Protein AF-A0ABD6DZQ6-F1 (afdb_monomer_lite)

Sequence (81 aa):
MEKILENVTIYFKNGERECYCAISFRKKGICTGFITNDTDNNLKFIEQGYIPLDQIDKITYSTEDDELKIFNLLENNREEK

Radius of gyration: 13.24 Å; chains: 1; bounding box: 30×32×36 Å

pLDDT: mean 82.31, std 13.9, range [39.22, 94.75]

Foldseek 3Di:
DWDKAAFKWFQWPVRDIDTAGMWTDDPFWIFGFHWDQDPVRDTDTDGDDTDGPVGTDWMWHADPVRDIDTDDPPVVVPPPD

Secondary structure (DSSP, 8-state):
---EEEEEEEEETTS-EEEEEEEEEETTEEEEEEEEE-TTS-EEEEEEEEEEGGGEEEEEEE-TT--EEEE-TTTGGGS--

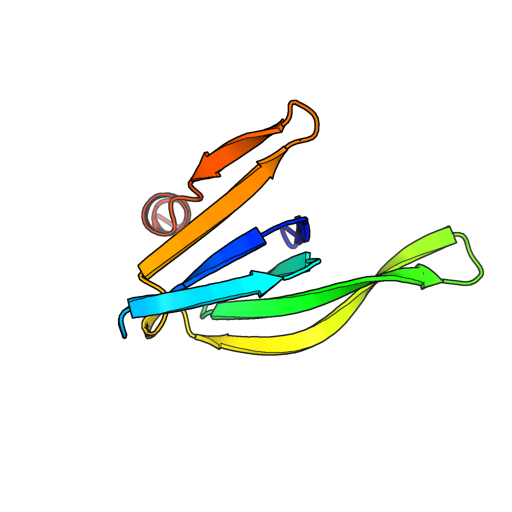Structure (mmCIF, N/CA/C/O backbone):
data_AF-A0ABD6DZQ6-F1
#
_entry.id   AF-A0ABD6DZQ6-F1
#
loop_
_atom_site.group_PDB
_atom_site.id
_atom_site.type_symbol
_atom_site.label_atom_id
_atom_site.label_alt_id
_atom_site.label_comp_id
_atom_site.label_asym_id
_atom_site.label_entity_id
_atom_site.label_seq_id
_atom_site.pdbx_PDB_ins_code
_atom_site.Cartn_x
_atom_site.Cartn_y
_atom_site.Cartn_z
_atom_site.occupancy
_atom_site.B_iso_or_equiv
_atom_site.auth_seq_id
_atom_site.auth_comp_id
_atom_site.auth_asym_id
_atom_site.auth_atom_id
_atom_site.pdbx_PDB_model_num
ATOM 1 N N . MET A 1 1 ? 4.024 13.836 -6.329 1.00 45.50 1 MET A N 1
ATOM 2 C CA . MET A 1 1 ? 4.428 12.542 -6.917 1.00 45.50 1 MET A CA 1
ATOM 3 C C . MET A 1 1 ? 3.551 11.472 -6.309 1.00 45.50 1 MET A C 1
ATOM 5 O O . MET A 1 1 ? 3.444 11.430 -5.090 1.00 45.50 1 MET A O 1
ATOM 9 N N . GLU A 1 2 ? 2.867 10.687 -7.136 1.00 62.28 2 GLU A N 1
ATOM 10 C CA . GLU A 1 2 ? 2.107 9.532 -6.654 1.00 62.28 2 GLU A CA 1
ATOM 11 C C . GLU A 1 2 ? 3.096 8.486 -6.132 1.00 62.28 2 GLU A C 1
ATOM 13 O O . GLU A 1 2 ? 4.036 8.126 -6.837 1.00 62.28 2 GLU A O 1
ATOM 18 N N . LYS A 1 3 ? 2.936 8.054 -4.878 1.00 77.38 3 LYS A N 1
ATOM 19 C CA . LYS A 1 3 ? 3.730 6.948 -4.337 1.00 77.38 3 LYS A CA 1
ATOM 20 C C . LYS A 1 3 ? 3.154 5.654 -4.902 1.00 77.38 3 LYS A C 1
ATOM 22 O O . LYS A 1 3 ? 2.004 5.326 -4.609 1.00 77.38 3 LYS A O 1
ATOM 27 N N . ILE A 1 4 ? 3.954 4.954 -5.699 1.00 85.62 4 ILE A N 1
ATOM 28 C CA . ILE A 1 4 ? 3.662 3.601 -6.168 1.00 85.62 4 ILE A CA 1
ATOM 29 C C . ILE A 1 4 ? 4.477 2.637 -5.304 1.00 85.62 4 ILE A C 1
ATOM 31 O O . ILE A 1 4 ? 5.648 2.899 -5.033 1.00 85.62 4 ILE A O 1
ATOM 35 N N . LEU A 1 5 ? 3.848 1.561 -4.836 1.00 87.75 5 LEU A N 1
ATOM 36 C CA . LEU A 1 5 ? 4.513 0.455 -4.149 1.00 87.75 5 LEU A CA 1
ATOM 37 C C . LEU A 1 5 ? 4.330 -0.824 -4.954 1.0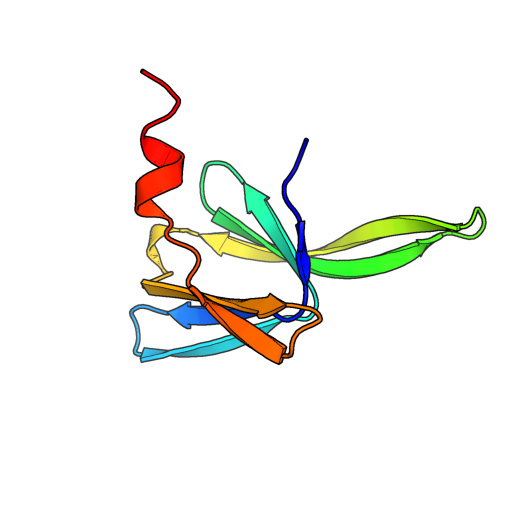0 87.75 5 LEU A C 1
ATOM 39 O O . LEU A 1 5 ? 3.250 -1.062 -5.489 1.00 87.75 5 LEU A O 1
ATOM 43 N N . GLU A 1 6 ? 5.364 -1.652 -4.982 1.00 89.38 6 GLU A N 1
ATOM 44 C CA . GLU A 1 6 ? 5.365 -2.961 -5.630 1.00 89.38 6 GLU A CA 1
ATOM 45 C C . GLU A 1 6 ? 5.338 -4.084 -4.588 1.00 89.38 6 GLU A C 1
ATOM 47 O O . GLU A 1 6 ? 5.667 -3.863 -3.421 1.00 89.38 6 GLU A O 1
ATOM 52 N N . ASN A 1 7 ? 4.937 -5.288 -5.006 1.00 89.50 7 ASN A N 1
ATOM 53 C CA . ASN A 1 7 ? 4.897 -6.495 -4.172 1.00 89.50 7 ASN A CA 1
ATOM 54 C C . ASN A 1 7 ? 4.146 -6.273 -2.852 1.00 89.50 7 ASN A C 1
ATOM 56 O O . ASN A 1 7 ? 4.667 -6.489 -1.753 1.00 89.50 7 ASN A O 1
ATOM 60 N N . VAL A 1 8 ? 2.906 -5.801 -2.967 1.00 91.31 8 VAL A N 1
ATOM 61 C CA . VAL A 1 8 ? 2.106 -5.364 -1.825 1.00 91.31 8 VAL A CA 1
ATOM 62 C C . VAL A 1 8 ? 1.073 -6.415 -1.458 1.00 91.31 8 VAL A C 1
ATOM 64 O O . VAL A 1 8 ? 0.323 -6.888 -2.299 1.00 91.31 8 VAL A O 1
ATOM 67 N N . THR A 1 9 ? 0.987 -6.744 -0.177 1.00 92.38 9 THR A N 1
ATOM 68 C CA . THR A 1 9 ? -0.115 -7.511 0.404 1.00 92.38 9 THR A CA 1
ATOM 69 C C . THR A 1 9 ? -1.040 -6.572 1.166 1.00 92.38 9 THR A C 1
ATOM 71 O O . THR A 1 9 ? -0.605 -5.815 2.038 1.00 92.38 9 THR A O 1
ATOM 74 N N . ILE A 1 10 ? -2.326 -6.627 0.849 1.00 92.81 10 ILE A N 1
ATOM 75 C CA . ILE A 1 10 ? -3.375 -5.865 1.519 1.00 92.81 10 ILE A CA 1
ATOM 76 C C . ILE A 1 10 ? -4.176 -6.825 2.381 1.00 92.81 10 ILE A C 1
ATOM 78 O O . ILE A 1 10 ? -4.616 -7.874 1.919 1.00 92.81 10 ILE A O 1
ATOM 82 N N . TYR A 1 11 ? -4.362 -6.443 3.636 1.00 93.25 11 TYR A N 1
ATOM 83 C CA . TYR A 1 11 ? -5.235 -7.105 4.588 1.00 93.25 11 TYR A CA 1
ATOM 84 C C . TYR A 1 11 ? -6.503 -6.273 4.705 1.00 93.25 11 TYR A C 1
ATOM 86 O O . TYR A 1 11 ? -6.454 -5.080 5.025 1.00 93.25 11 TYR A O 1
ATOM 94 N N . PHE A 1 12 ? -7.634 -6.902 4.434 1.00 93.38 12 PHE A N 1
ATOM 95 C CA . PHE A 1 12 ? -8.944 -6.282 4.492 1.00 93.38 12 PHE A CA 1
ATOM 96 C C . PHE A 1 12 ? -9.568 -6.484 5.870 1.00 93.38 12 PHE A C 1
ATOM 98 O O . PHE A 1 12 ? -9.313 -7.470 6.563 1.00 93.38 12 PHE A O 1
ATOM 105 N N . LYS A 1 13 ? -10.449 -5.564 6.266 1.00 92.38 13 LYS A N 1
ATOM 106 C CA . LYS A 1 13 ? -11.142 -5.629 7.565 1.00 92.38 13 LYS A CA 1
ATOM 107 C C . LYS A 1 13 ? -12.082 -6.823 7.704 1.00 92.38 13 LYS A C 1
ATOM 109 O O . LYS A 1 13 ? -12.441 -7.191 8.817 1.00 92.38 13 LYS A O 1
ATOM 114 N N . ASN A 1 14 ? -12.493 -7.420 6.589 1.00 92.81 14 ASN A N 1
ATOM 115 C CA . ASN A 1 14 ? -13.290 -8.644 6.578 1.00 92.81 14 ASN A CA 1
ATOM 116 C C . ASN A 1 14 ?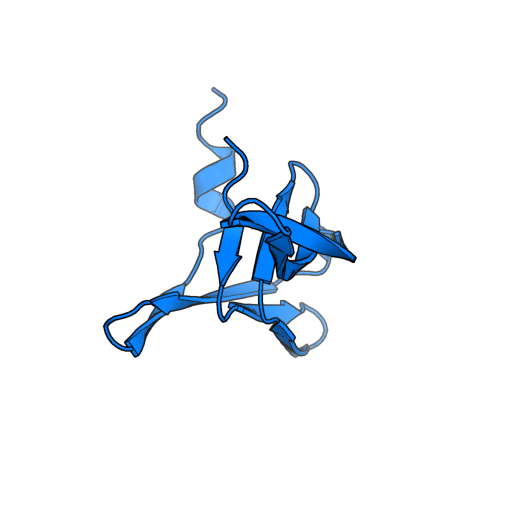 -12.450 -9.912 6.857 1.00 92.81 14 ASN A C 1
ATOM 118 O O . ASN A 1 14 ? -13.013 -11.001 6.926 1.00 92.81 14 ASN A O 1
ATOM 122 N N . GLY A 1 15 ? -11.131 -9.777 7.041 1.00 91.38 15 GLY A N 1
ATOM 123 C CA . GLY A 1 15 ? -10.204 -10.878 7.300 1.00 91.38 15 GLY A CA 1
ATOM 124 C C . GLY A 1 15 ? -9.586 -11.490 6.041 1.00 91.38 15 GLY A C 1
ATOM 125 O O . GLY A 1 15 ? -8.716 -12.353 6.159 1.00 91.38 15 GLY A O 1
ATOM 126 N N . GLU A 1 16 ? -9.993 -11.051 4.848 1.00 94.75 16 GLU A N 1
ATOM 127 C CA . GLU A 1 16 ? -9.361 -11.458 3.597 1.00 94.75 16 GLU A CA 1
ATOM 128 C C . GLU A 1 16 ? -7.995 -10.786 3.432 1.00 94.75 16 GLU A C 1
ATOM 130 O O . GLU A 1 16 ? -7.711 -9.720 3.989 1.00 94.75 16 GLU A O 1
ATOM 135 N N . ARG A 1 17 ? -7.123 -11.418 2.648 1.00 93.81 17 ARG A N 1
ATOM 136 C CA . ARG A 1 17 ? -5.851 -10.826 2.241 1.00 93.81 17 ARG A CA 1
ATOM 137 C C . ARG A 1 17 ? -5.589 -11.125 0.780 1.00 93.81 17 ARG A C 1
ATOM 139 O O . ARG A 1 17 ? -5.804 -12.252 0.337 1.00 93.81 17 ARG A O 1
ATOM 146 N N . GLU A 1 18 ? -5.058 -10.145 0.071 1.00 93.31 18 GLU A N 1
ATOM 147 C CA . GLU A 1 18 ? -4.714 -10.283 -1.339 1.00 93.31 18 GLU A CA 1
ATOM 148 C C . GLU A 1 18 ? -3.365 -9.641 -1.639 1.00 93.31 18 GLU A C 1
ATOM 150 O O . GLU A 1 18 ? -2.977 -8.641 -1.030 1.00 93.31 18 GLU A O 1
ATOM 155 N N . CYS A 1 19 ? -2.652 -10.235 -2.592 1.00 91.00 19 CYS A N 1
ATOM 156 C CA . CYS A 1 19 ? -1.355 -9.765 -3.049 1.00 91.00 19 CYS A CA 1
ATOM 157 C C . CYS A 1 19 ? -1.499 -9.084 -4.409 1.00 91.00 19 CYS A C 1
ATOM 159 O O . CYS A 1 19 ? -2.150 -9.608 -5.311 1.00 91.00 19 CYS A O 1
ATOM 161 N N . TYR A 1 20 ? -0.836 -7.947 -4.564 1.00 91.38 20 TYR A N 1
ATOM 162 C CA . TYR A 1 20 ? -0.876 -7.103 -5.745 1.00 91.38 20 TYR A CA 1
ATOM 163 C C . TYR A 1 20 ? 0.542 -6.804 -6.221 1.00 91.38 20 TYR A C 1
ATOM 165 O O . TYR A 1 20 ? 1.431 -6.505 -5.421 1.00 91.38 20 TYR A O 1
ATOM 173 N N . CYS A 1 21 ? 0.743 -6.858 -7.539 1.00 89.44 21 CYS A N 1
ATOM 174 C CA . CYS A 1 21 ? 2.031 -6.541 -8.151 1.00 89.44 21 CYS A CA 1
ATOM 175 C C . CYS A 1 21 ? 2.427 -5.094 -7.880 1.00 89.44 21 CYS A C 1
ATOM 177 O O . CYS A 1 21 ? 3.559 -4.847 -7.483 1.00 89.44 21 CYS A O 1
ATOM 179 N N . ALA A 1 22 ? 1.495 -4.156 -8.055 1.00 91.19 22 ALA A N 1
ATOM 180 C CA . ALA A 1 22 ? 1.706 -2.763 -7.714 1.00 91.19 22 ALA A CA 1
ATOM 181 C C . ALA A 1 22 ? 0.419 -2.085 -7.238 1.00 91.19 22 ALA A C 1
ATOM 183 O O . ALA A 1 22 ? -0.688 -2.422 -7.671 1.00 91.19 22 ALA A O 1
ATOM 184 N N . ILE A 1 23 ? 0.574 -1.081 -6.381 1.00 92.12 23 ILE A N 1
ATOM 185 C CA . ILE A 1 23 ? -0.505 -0.184 -5.971 1.00 92.12 23 ILE A CA 1
ATOM 186 C C . ILE A 1 23 ? -0.060 1.276 -6.036 1.00 92.12 23 ILE A C 1
ATOM 188 O O . ILE A 1 23 ? 1.101 1.587 -5.779 1.00 92.12 23 ILE A O 1
ATOM 192 N N . SER A 1 24 ? -0.995 2.180 -6.321 1.00 90.31 24 SER A N 1
ATOM 193 C CA . SER A 1 24 ? -0.801 3.630 -6.206 1.00 90.31 24 SER A CA 1
ATOM 194 C C . SER A 1 24 ? -1.702 4.200 -5.116 1.00 90.31 24 SER A C 1
ATOM 196 O O . SER A 1 24 ? -2.902 3.911 -5.072 1.00 90.31 24 SER A O 1
ATOM 198 N N . PHE A 1 25 ? -1.142 5.033 -4.240 1.00 86.75 25 PHE A N 1
ATOM 199 C CA . PHE A 1 25 ? -1.911 5.680 -3.179 1.00 86.75 25 PHE A CA 1
ATOM 200 C C . PHE A 1 25 ? -2.672 6.899 -3.691 1.00 86.75 25 PHE A C 1
ATOM 202 O O . PHE A 1 25 ? -2.102 7.843 -4.242 1.00 86.75 25 PHE A O 1
ATOM 209 N N . ARG A 1 26 ? -3.977 6.918 -3.422 1.00 86.00 26 ARG A N 1
ATOM 210 C CA . ARG A 1 26 ? -4.869 8.057 -3.645 1.00 86.00 26 ARG A CA 1
ATOM 211 C C . ARG A 1 26 ? -5.389 8.573 -2.306 1.00 86.00 26 ARG A C 1
ATOM 213 O O . ARG A 1 26 ? -5.397 7.876 -1.298 1.00 86.00 26 ARG A O 1
ATOM 220 N N . LYS A 1 27 ? -5.920 9.798 -2.298 1.00 81.25 27 LYS A N 1
ATOM 221 C CA . LYS A 1 27 ? -6.424 10.447 -1.071 1.00 81.25 27 LYS A CA 1
ATOM 222 C C . LYS A 1 27 ? -7.532 9.658 -0.350 1.00 81.25 27 LYS A C 1
ATOM 224 O O . LYS A 1 27 ? -7.701 9.810 0.851 1.00 81.25 27 LYS A O 1
ATOM 229 N N . LYS A 1 28 ? -8.305 8.841 -1.076 1.00 85.69 28 LYS A N 1
ATOM 230 C CA . LYS A 1 28 ? -9.464 8.098 -0.540 1.00 85.69 28 LYS A CA 1
ATOM 231 C C . LYS A 1 28 ? -9.323 6.572 -0.594 1.00 85.69 28 LYS A C 1
ATOM 233 O O . LYS A 1 28 ? -10.213 5.863 -0.138 1.00 85.69 28 LYS A O 1
ATOM 238 N N . GLY A 1 29 ? -8.244 6.063 -1.179 1.00 89.69 29 GLY A N 1
ATOM 239 C CA . GLY A 1 29 ? -8.102 4.641 -1.483 1.00 89.69 29 GLY A CA 1
ATOM 240 C C . GLY A 1 29 ? -6.770 4.338 -2.133 1.00 89.69 29 GLY A C 1
ATOM 241 O O . GLY A 1 29 ? -5.888 5.191 -2.211 1.00 89.69 29 GLY A O 1
ATOM 242 N N . ILE A 1 30 ? -6.657 3.132 -2.645 1.00 91.31 30 ILE A N 1
ATOM 243 C CA . ILE A 1 30 ? -5.503 2.670 -3.400 1.00 91.31 30 ILE A CA 1
ATOM 244 C C . ILE A 1 30 ? -5.986 2.101 -4.724 1.00 91.31 30 ILE A C 1
ATOM 246 O O . ILE A 1 30 ? -6.987 1.389 -4.790 1.00 91.31 30 ILE A O 1
ATOM 250 N N . CYS A 1 31 ? -5.276 2.447 -5.783 1.00 92.94 31 CYS A N 1
ATOM 251 C CA . CYS A 1 31 ? -5.484 1.860 -7.092 1.00 92.94 31 CYS A CA 1
ATOM 252 C C . CYS A 1 31 ? -4.581 0.637 -7.194 1.00 92.94 31 CYS A C 1
ATOM 254 O O . CYS A 1 31 ? -3.388 0.744 -6.914 1.00 92.94 31 CYS A O 1
ATOM 256 N N . THR A 1 32 ? -5.129 -0.507 -7.574 1.00 93.81 32 THR A N 1
ATOM 257 C CA . THR A 1 32 ? -4.372 -1.740 -7.797 1.00 93.81 32 THR A CA 1
ATOM 258 C C . THR A 1 32 ? -4.038 -1.875 -9.269 1.00 93.81 32 THR A C 1
ATOM 260 O O . THR A 1 32 ? -4.787 -1.421 -10.137 1.00 93.81 32 THR A O 1
ATOM 263 N N . GLY A 1 33 ? -2.887 -2.461 -9.571 1.00 92.38 33 GLY A N 1
ATOM 264 C CA . GLY A 1 33 ? -2.419 -2.538 -10.941 1.00 92.38 33 GLY A CA 1
ATOM 265 C C . GLY A 1 33 ? -1.087 -3.248 -11.085 1.00 92.38 33 GLY A C 1
ATOM 266 O O . GLY A 1 33 ? -0.629 -3.982 -10.208 1.00 92.38 33 GLY A O 1
ATOM 267 N N . PHE A 1 34 ? -0.468 -3.018 -12.230 1.00 89.50 34 PHE A N 1
ATOM 268 C CA . PHE A 1 34 ? 0.867 -3.503 -12.544 1.00 89.50 34 PHE A CA 1
ATOM 269 C C . PHE A 1 34 ? 1.656 -2.401 -13.240 1.00 89.50 34 PHE A C 1
ATOM 271 O O . PHE A 1 34 ? 1.089 -1.519 -13.891 1.00 89.50 34 PHE A O 1
ATOM 278 N N . ILE A 1 35 ? 2.972 -2.450 -13.077 1.00 87.44 35 ILE A N 1
ATOM 279 C CA . ILE A 1 35 ? 3.890 -1.551 -13.764 1.00 87.44 35 ILE A CA 1
ATOM 280 C C . ILE A 1 35 ? 4.341 -2.250 -15.041 1.00 87.44 35 ILE A C 1
ATOM 282 O O . ILE A 1 35 ? 4.704 -3.425 -15.031 1.00 87.44 35 ILE A O 1
ATOM 286 N N . THR A 1 36 ? 4.274 -1.537 -16.155 1.00 87.56 36 THR A N 1
ATOM 287 C CA . THR A 1 36 ? 4.755 -2.012 -17.449 1.00 87.56 36 THR A CA 1
ATOM 288 C C . THR A 1 36 ? 5.653 -0.959 -18.077 1.00 87.56 36 THR A C 1
ATOM 290 O O . THR A 1 36 ? 5.478 0.236 -17.830 1.00 87.56 36 THR A O 1
ATOM 293 N N . ASN A 1 37 ? 6.614 -1.398 -18.882 1.00 85.00 37 ASN A N 1
ATOM 294 C CA . ASN A 1 37 ? 7.441 -0.491 -19.663 1.00 85.00 37 ASN A CA 1
ATOM 295 C C . ASN A 1 37 ? 6.717 -0.205 -20.972 1.00 85.00 37 ASN A C 1
ATOM 297 O O . ASN A 1 37 ? 6.384 -1.132 -21.712 1.00 85.00 37 ASN A O 1
ATOM 301 N N . ASP A 1 38 ? 6.487 1.071 -21.265 1.00 80.50 38 ASP A N 1
ATOM 302 C CA . ASP A 1 38 ? 6.098 1.462 -22.615 1.00 80.50 38 ASP A CA 1
ATOM 303 C C . ASP A 1 38 ? 7.289 1.295 -23.579 1.00 80.5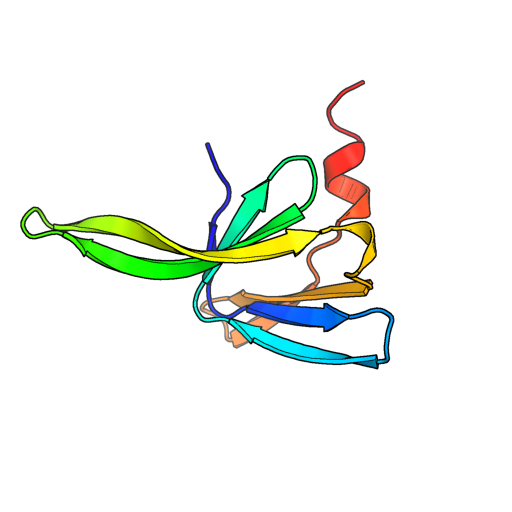0 38 ASP A C 1
ATOM 305 O O . ASP A 1 38 ? 8.437 1.100 -23.166 1.00 80.50 38 ASP A O 1
ATOM 309 N N . THR A 1 39 ? 7.016 1.403 -24.874 1.00 76.44 39 THR A N 1
ATOM 310 C CA . THR A 1 39 ? 7.966 1.272 -25.989 1.00 76.44 39 THR A CA 1
ATOM 311 C C . THR A 1 39 ? 9.196 2.182 -25.842 1.00 76.44 39 THR A C 1
ATOM 313 O O . THR A 1 39 ? 10.273 1.850 -26.332 1.00 76.44 39 THR A O 1
ATOM 316 N N . ASP A 1 40 ? 9.054 3.291 -25.111 1.00 81.06 40 ASP A N 1
ATOM 317 C CA . ASP A 1 40 ? 10.104 4.268 -24.793 1.00 81.06 40 ASP A CA 1
ATOM 318 C C . ASP A 1 40 ? 10.842 4.008 -23.457 1.00 81.06 40 ASP A C 1
ATOM 320 O O . ASP A 1 40 ? 11.499 4.905 -22.931 1.00 81.06 40 ASP A O 1
ATOM 324 N N . ASN A 1 41 ? 10.735 2.810 -22.864 1.00 75.62 41 ASN A N 1
ATOM 325 C CA . ASN A 1 41 ? 11.271 2.468 -21.530 1.00 75.62 41 ASN A CA 1
ATOM 326 C C . ASN A 1 41 ? 10.733 3.339 -20.378 1.00 75.62 41 ASN A C 1
ATOM 328 O O . ASN A 1 41 ? 11.337 3.422 -19.308 1.00 75.62 41 ASN A O 1
ATOM 332 N N . ASN A 1 42 ? 9.575 3.970 -20.567 1.00 80.81 42 ASN A N 1
ATOM 333 C CA . ASN A 1 42 ? 8.900 4.695 -19.498 1.00 80.81 42 ASN A CA 1
ATOM 334 C C . ASN A 1 42 ? 8.063 3.725 -18.658 1.00 80.81 42 ASN A C 1
ATOM 336 O O . ASN A 1 42 ? 7.211 3.017 -19.197 1.00 80.81 42 ASN A O 1
ATOM 340 N N . LEU A 1 43 ? 8.280 3.721 -17.339 1.00 80.69 43 LEU A N 1
ATOM 341 C CA . LEU A 1 43 ? 7.460 2.962 -16.395 1.00 80.69 43 LEU A CA 1
ATOM 342 C C . LEU A 1 43 ? 6.055 3.569 -16.340 1.00 80.69 43 LEU A C 1
ATOM 344 O O . LEU A 1 43 ? 5.878 4.731 -15.964 1.00 80.69 43 LEU A O 1
ATOM 348 N N . LYS A 1 44 ? 5.048 2.775 -16.695 1.00 85.75 44 LYS A N 1
ATOM 349 C CA . LYS A 1 44 ? 3.639 3.157 -16.659 1.00 85.75 44 LYS A CA 1
ATOM 350 C C . LYS A 1 44 ? 2.878 2.242 -15.714 1.00 85.75 44 LYS A C 1
ATOM 352 O O . LYS A 1 44 ? 2.907 1.022 -15.854 1.00 85.75 44 LYS A O 1
ATOM 357 N N . PHE A 1 45 ? 2.159 2.844 -14.773 1.00 87.50 45 PHE A N 1
ATOM 358 C CA . PHE A 1 45 ? 1.209 2.124 -13.934 1.00 87.50 45 PHE A CA 1
ATOM 359 C C . PHE A 1 45 ? -0.107 1.931 -14.694 1.00 87.50 45 PHE A C 1
ATOM 361 O O . PHE A 1 45 ? -0.734 2.908 -15.115 1.00 87.50 45 PHE A O 1
ATOM 368 N N . ILE A 1 46 ? -0.517 0.678 -14.876 1.00 89.25 46 ILE A N 1
ATOM 369 C CA . ILE A 1 46 ? -1.806 0.311 -15.464 1.00 89.25 46 ILE A CA 1
ATOM 370 C C . ILE A 1 46 ? -2.754 -0.057 -14.326 1.00 89.25 46 ILE A C 1
ATOM 372 O O . ILE A 1 46 ? -2.589 -1.090 -13.677 1.00 89.25 46 ILE A O 1
ATOM 376 N N . GLU A 1 47 ? -3.744 0.799 -14.092 1.00 90.88 47 GLU A N 1
ATOM 377 C CA . GLU A 1 47 ? -4.795 0.562 -13.106 1.00 90.88 47 GLU A CA 1
ATOM 378 C C . GLU A 1 47 ? -5.724 -0.572 -13.565 1.00 90.88 47 GLU A C 1
ATOM 380 O O . GLU A 1 47 ? -6.210 -0.573 -14.697 1.00 90.88 47 GLU A O 1
ATOM 385 N N . GLN A 1 48 ? -5.970 -1.533 -12.676 1.00 91.88 48 GLN A N 1
ATOM 386 C CA . GLN A 1 48 ? -6.933 -2.621 -12.860 1.00 91.88 48 GLN A CA 1
ATOM 387 C C . GLN A 1 48 ? -8.120 -2.518 -11.901 1.00 91.88 48 GLN A C 1
ATOM 389 O O . GLN A 1 48 ? -9.206 -3.003 -12.212 1.00 91.88 48 GLN A O 1
ATOM 394 N N . GLY A 1 49 ? -7.928 -1.901 -10.735 1.00 90.69 49 GLY A N 1
ATOM 395 C CA . GLY A 1 49 ? -8.961 -1.820 -9.716 1.00 90.69 49 GLY A CA 1
ATOM 396 C C . GLY A 1 49 ? -8.725 -0.704 -8.715 1.00 90.69 49 GLY A C 1
ATOM 397 O O . GLY A 1 49 ? -7.683 -0.048 -8.696 1.00 90.69 49 GLY A O 1
ATOM 398 N N . TYR A 1 50 ? -9.723 -0.496 -7.864 1.00 92.69 50 TYR A N 1
ATOM 399 C CA . TYR A 1 50 ? -9.695 0.510 -6.815 1.00 92.69 50 TYR A CA 1
ATOM 400 C C . TYR A 1 50 ? -10.244 -0.069 -5.518 1.00 92.69 50 TYR A C 1
ATOM 402 O O . TYR A 1 50 ? -11.337 -0.633 -5.501 1.00 92.69 50 TYR A O 1
ATOM 410 N N . ILE A 1 51 ? -9.496 0.117 -4.433 1.00 91.62 51 ILE A N 1
ATOM 411 C CA . ILE A 1 51 ? -9.875 -0.313 -3.091 1.00 91.62 51 ILE A CA 1
ATOM 412 C C . ILE A 1 51 ? -9.998 0.927 -2.193 1.00 91.62 51 ILE A C 1
ATOM 414 O O . ILE A 1 51 ? -9.014 1.648 -1.987 1.00 91.62 51 ILE A O 1
ATOM 418 N N . PRO A 1 52 ? -11.187 1.193 -1.632 1.00 91.75 52 PRO A N 1
ATOM 419 C CA . PRO A 1 52 ? -11.392 2.245 -0.643 1.00 91.75 52 PRO A CA 1
ATOM 420 C C . PRO A 1 52 ? -10.590 2.017 0.648 1.00 91.75 52 PRO A C 1
ATOM 422 O O . PRO A 1 52 ? -10.484 0.892 1.137 1.00 91.75 52 PRO A O 1
ATOM 425 N N . LEU A 1 53 ? -10.082 3.092 1.265 1.00 89.56 53 LEU A N 1
ATOM 426 C CA . LEU A 1 53 ? -9.344 2.991 2.538 1.00 89.56 53 LEU A CA 1
ATOM 427 C C . LEU A 1 53 ? -10.188 2.428 3.687 1.00 89.56 53 LEU A C 1
ATOM 429 O O . LEU A 1 53 ? -9.638 1.833 4.610 1.00 89.56 53 LEU A O 1
ATOM 433 N N . ASP A 1 54 ? -11.509 2.610 3.664 1.00 90.19 54 ASP A N 1
ATOM 434 C CA . ASP A 1 54 ? -12.381 2.116 4.729 1.00 90.19 54 ASP A CA 1
ATOM 435 C C . ASP A 1 54 ? -12.438 0.584 4.795 1.00 90.19 54 ASP A C 1
ATOM 437 O O . ASP A 1 54 ? -12.710 0.053 5.873 1.00 90.19 54 ASP A O 1
ATOM 441 N N . GLN A 1 55 ? -12.111 -0.108 3.702 1.00 91.38 55 GLN A N 1
ATOM 442 C CA . GLN A 1 55 ? -12.097 -1.570 3.615 1.00 91.38 55 GLN A CA 1
ATOM 443 C C . GLN A 1 55 ? -10.757 -2.179 4.038 1.00 91.38 55 GLN A C 1
ATOM 445 O O . GLN A 1 55 ? -10.679 -3.373 4.331 1.00 91.38 55 GLN A O 1
ATOM 450 N N . ILE A 1 56 ? -9.706 -1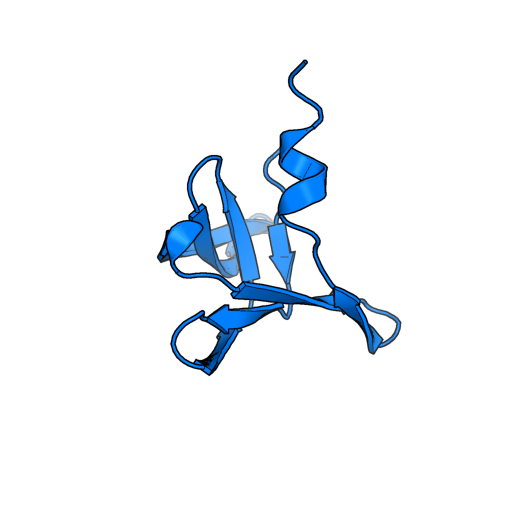.362 4.095 1.00 91.56 56 ILE A N 1
ATOM 451 C CA . ILE A 1 56 ? -8.337 -1.805 4.339 1.00 91.56 56 ILE A CA 1
ATOM 452 C C . ILE A 1 56 ? -8.040 -1.735 5.830 1.00 91.56 56 ILE A C 1
ATOM 454 O O . ILE A 1 56 ? -8.261 -0.714 6.482 1.00 91.56 56 ILE A O 1
ATOM 458 N N . ASP A 1 57 ? -7.525 -2.834 6.363 1.00 91.06 57 ASP A N 1
ATOM 459 C CA . ASP A 1 57 ? -7.026 -2.913 7.731 1.00 91.06 57 ASP A CA 1
ATOM 460 C C . ASP A 1 57 ? -5.535 -2.567 7.777 1.00 91.06 57 ASP A C 1
ATOM 462 O O . ASP A 1 57 ? -5.100 -1.679 8.513 1.00 91.06 57 ASP A O 1
ATOM 466 N N . LYS A 1 58 ? -4.747 -3.223 6.920 1.00 90.69 58 LYS A N 1
ATOM 467 C CA . LYS A 1 58 ? -3.289 -3.110 6.911 1.00 90.69 58 LYS A CA 1
ATOM 468 C C . LYS A 1 58 ? -2.733 -3.318 5.510 1.00 90.69 58 LYS A C 1
ATOM 470 O O . LYS A 1 58 ? -3.246 -4.117 4.735 1.00 90.69 58 LYS A O 1
ATOM 475 N N . ILE A 1 59 ? -1.639 -2.630 5.206 1.00 90.81 59 ILE A N 1
ATOM 476 C CA . ILE A 1 59 ? -0.888 -2.801 3.961 1.00 90.81 59 ILE A CA 1
ATOM 477 C C . ILE A 1 59 ? 0.542 -3.187 4.329 1.00 90.81 59 ILE A C 1
ATOM 479 O O . ILE A 1 59 ? 1.156 -2.553 5.191 1.00 90.81 59 ILE A O 1
ATOM 483 N N . THR A 1 60 ? 1.082 -4.219 3.692 1.00 91.19 60 THR A N 1
ATOM 484 C CA . THR A 1 60 ? 2.491 -4.609 3.817 1.00 91.19 60 THR A CA 1
ATOM 485 C C . THR A 1 60 ? 3.120 -4.728 2.447 1.00 91.19 60 THR A C 1
ATOM 487 O O . THR A 1 60 ? 2.458 -5.166 1.518 1.00 91.19 60 THR A O 1
ATOM 490 N N . TYR A 1 61 ? 4.387 -4.383 2.311 1.00 89.31 61 TYR A N 1
ATOM 491 C CA . TYR A 1 61 ? 5.114 -4.488 1.052 1.00 89.31 61 TYR A CA 1
ATOM 492 C C . TYR A 1 61 ? 6.510 -5.032 1.319 1.00 89.31 61 TYR A C 1
ATOM 494 O O . TYR A 1 61 ? 7.079 -4.777 2.384 1.00 89.31 61 TYR A O 1
ATOM 502 N N . SER A 1 62 ? 7.041 -5.791 0.370 1.00 82.50 62 SER A N 1
ATOM 503 C CA . SER A 1 62 ? 8.416 -6.281 0.441 1.00 82.50 62 SER A CA 1
ATOM 504 C C . SER A 1 62 ? 9.354 -5.285 -0.231 1.00 82.50 62 SER A C 1
ATOM 506 O O . SER A 1 62 ? 9.060 -4.789 -1.319 1.00 82.50 62 SER A O 1
ATOM 508 N N . THR A 1 63 ? 10.476 -4.976 0.416 1.00 76.69 63 THR A N 1
ATOM 509 C CA . THR A 1 63 ? 11.567 -4.205 -0.204 1.00 76.69 63 THR A CA 1
ATOM 510 C C . THR A 1 63 ? 12.599 -5.124 -0.856 1.00 76.69 63 THR A C 1
ATOM 512 O O . THR A 1 63 ? 12.562 -6.331 -0.647 1.00 76.69 63 THR A O 1
ATOM 515 N N . GLU A 1 64 ? 13.534 -4.560 -1.627 1.00 71.31 64 GLU A N 1
ATOM 516 C CA . GLU A 1 64 ? 14.622 -5.313 -2.280 1.00 71.31 64 GLU A CA 1
ATOM 51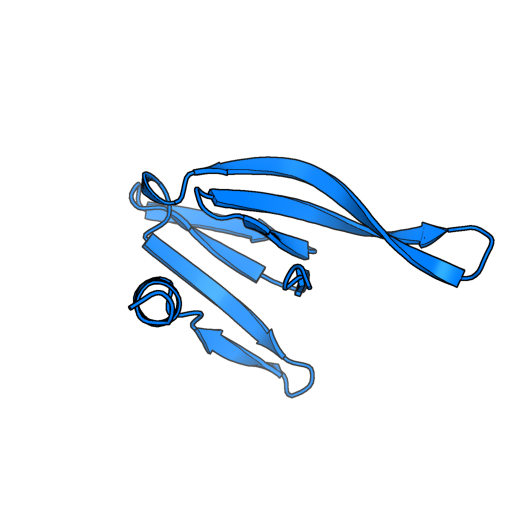7 C C . GLU A 1 64 ? 15.485 -6.124 -1.293 1.00 71.31 64 GLU A C 1
ATOM 519 O O . GLU A 1 64 ? 16.006 -7.171 -1.659 1.00 71.31 64 GLU A O 1
ATOM 524 N N . ASP A 1 65 ? 15.569 -5.701 -0.027 1.00 73.19 65 ASP A N 1
ATOM 525 C CA . ASP A 1 65 ? 16.217 -6.446 1.066 1.00 73.19 65 ASP A CA 1
ATOM 526 C C . ASP A 1 65 ? 15.385 -7.631 1.619 1.00 73.19 65 ASP A C 1
ATOM 528 O O . ASP A 1 65 ? 15.695 -8.158 2.685 1.00 73.19 65 ASP A O 1
ATOM 532 N N . ASP A 1 66 ? 14.294 -8.025 0.950 1.00 67.06 66 ASP A N 1
ATOM 533 C CA . ASP A 1 66 ? 13.323 -9.058 1.372 1.00 67.06 66 ASP A CA 1
ATOM 534 C C . ASP A 1 66 ? 12.618 -8.767 2.719 1.00 67.06 66 ASP A C 1
ATOM 536 O O . ASP A 1 66 ? 11.835 -9.563 3.238 1.00 67.06 66 ASP A O 1
ATOM 540 N N . GLU A 1 67 ? 12.841 -7.584 3.295 1.00 76.81 67 GLU A N 1
ATOM 541 C CA . GLU A 1 67 ? 12.166 -7.159 4.514 1.00 76.81 67 GLU A CA 1
ATOM 542 C C . GLU A 1 67 ? 10.707 -6.774 4.239 1.00 76.81 67 GLU A C 1
ATOM 544 O O . GLU A 1 67 ? 10.399 -5.881 3.442 1.00 76.81 67 GLU A O 1
ATOM 549 N N . LEU A 1 68 ? 9.790 -7.419 4.963 1.00 81.69 68 LEU A N 1
ATOM 550 C CA . LEU A 1 68 ? 8.373 -7.079 4.945 1.00 81.69 68 LEU A CA 1
ATOM 551 C C . LEU A 1 68 ? 8.132 -5.809 5.773 1.00 81.69 68 LEU A C 1
ATOM 553 O O . LEU A 1 68 ? 8.153 -5.835 7.007 1.00 81.69 68 LEU A O 1
ATOM 557 N N . LYS A 1 69 ? 7.843 -4.693 5.105 1.00 83.81 69 LYS A N 1
ATOM 558 C CA . LYS A 1 69 ? 7.518 -3.419 5.755 1.00 83.81 69 LYS A CA 1
ATOM 559 C C . LYS A 1 69 ? 6.016 -3.222 5.848 1.00 83.81 69 LYS A C 1
ATOM 561 O O . LYS A 1 69 ? 5.259 -3.538 4.934 1.00 83.81 69 LYS A O 1
ATOM 566 N N . ILE A 1 70 ? 5.572 -2.676 6.976 1.00 83.25 70 ILE A N 1
ATOM 567 C CA . ILE A 1 70 ? 4.173 -2.305 7.195 1.00 83.25 70 ILE A CA 1
ATOM 568 C C . ILE A 1 70 ? 4.007 -0.847 6.777 1.00 83.25 70 ILE A C 1
ATOM 570 O O . ILE A 1 70 ? 4.723 0.028 7.260 1.00 83.25 70 ILE A O 1
ATOM 574 N N . PHE A 1 71 ? 3.054 -0.574 5.891 1.00 82.50 71 PHE A N 1
ATOM 575 C CA . PHE A 1 71 ? 2.687 0.788 5.537 1.00 82.50 71 PHE A CA 1
ATOM 576 C C . PHE A 1 71 ? 1.617 1.304 6.508 1.00 82.50 71 PHE A C 1
ATOM 578 O O . PHE A 1 71 ? 0.465 0.864 6.485 1.00 82.50 71 PHE A O 1
ATOM 585 N N . ASN A 1 72 ? 1.993 2.258 7.362 1.00 73.88 72 ASN A N 1
ATOM 586 C CA . ASN A 1 72 ? 1.066 2.909 8.284 1.00 73.88 72 ASN A CA 1
ATOM 587 C C . ASN A 1 72 ? 0.234 3.980 7.561 1.00 73.88 72 ASN A C 1
ATOM 589 O O . ASN A 1 72 ? 0.662 5.122 7.379 1.00 73.88 72 ASN A O 1
ATOM 593 N N . LEU A 1 73 ? -1.006 3.630 7.211 1.00 67.69 73 LEU A N 1
ATOM 594 C CA . LEU A 1 73 ? -2.001 4.552 6.638 1.00 67.69 73 LEU A CA 1
ATOM 595 C C . LEU A 1 73 ? -2.302 5.764 7.547 1.00 67.69 73 LEU A C 1
ATOM 597 O O . LEU A 1 73 ? -2.649 6.844 7.063 1.00 67.69 73 LEU A O 1
ATOM 601 N N . LEU A 1 74 ? -2.151 5.602 8.865 1.00 59.81 74 LEU A N 1
ATOM 602 C CA . LEU A 1 74 ? -2.442 6.636 9.863 1.00 59.81 74 LEU A CA 1
ATOM 603 C C . LEU A 1 74 ? -1.400 7.765 9.898 1.00 59.81 74 LEU A C 1
ATOM 605 O O . LEU A 1 74 ? -1.741 8.888 10.262 1.00 59.81 74 LEU A O 1
ATOM 609 N N . GLU A 1 75 ? -0.153 7.502 9.499 1.00 54.19 75 GLU A N 1
ATOM 610 C CA . GLU A 1 75 ? 0.918 8.506 9.566 1.00 54.19 75 GLU A CA 1
ATOM 611 C C . GLU A 1 75 ? 0.875 9.487 8.385 1.00 54.19 75 GLU A C 1
ATOM 613 O O . GLU A 1 75 ? 1.154 10.668 8.565 1.00 54.19 75 GLU A O 1
ATOM 618 N N . ASN A 1 76 ? 0.394 9.059 7.211 1.00 50.12 76 ASN A N 1
ATOM 619 C CA . ASN A 1 76 ? 0.274 9.941 6.037 1.00 50.12 76 ASN A CA 1
ATOM 620 C C . ASN A 1 76 ? -0.887 10.951 6.129 1.00 50.12 76 ASN A C 1
ATOM 622 O O . ASN A 1 76 ? -0.902 11.927 5.389 1.00 50.12 76 ASN A O 1
ATOM 626 N N . ASN A 1 77 ? -1.851 10.767 7.040 1.00 49.00 77 ASN A N 1
ATOM 627 C CA . ASN A 1 77 ? -2.927 11.746 7.256 1.00 49.00 77 ASN A CA 1
ATOM 628 C C . ASN A 1 77 ? -2.514 12.912 8.178 1.00 49.00 77 ASN A C 1
ATOM 630 O O . ASN A 1 77 ? -3.321 13.808 8.423 1.00 49.00 77 ASN A O 1
ATOM 634 N N . ARG A 1 78 ? -1.286 12.908 8.721 1.00 45.12 78 ARG A N 1
ATOM 635 C CA . ARG A 1 78 ? -0.797 13.951 9.640 1.00 45.12 78 ARG A CA 1
ATOM 636 C C . ARG A 1 78 ? 0.016 15.067 8.983 1.00 45.12 78 ARG A C 1
ATOM 638 O O . ARG A 1 78 ? 0.233 16.070 9.650 1.00 45.12 78 ARG A O 1
ATOM 645 N N . GLU A 1 79 ? 0.419 14.939 7.720 1.00 47.44 79 GLU A N 1
ATOM 646 C CA . GLU A 1 79 ? 1.239 15.962 7.043 1.00 47.44 79 GLU A CA 1
ATOM 647 C C . GLU A 1 79 ? 0.434 17.090 6.359 1.00 47.44 79 GLU A C 1
ATOM 649 O O . GLU A 1 79 ? 1.032 18.000 5.798 1.00 47.44 79 GLU A O 1
ATOM 654 N N . GLU A 1 80 ? -0.904 17.104 6.438 1.00 44.88 80 GLU A N 1
ATOM 655 C CA . GLU A 1 80 ? -1.728 18.245 5.981 1.00 44.88 80 GLU A CA 1
ATOM 656 C C . GLU A 1 80 ? -2.301 19.061 7.163 1.00 44.88 80 GLU A C 1
ATOM 658 O O . GLU A 1 80 ? -3.517 19.256 7.250 1.00 44.88 80 GLU A O 1
ATOM 663 N N . LYS A 1 81 ? -1.460 19.526 8.100 1.00 39.22 81 LYS A N 1
ATOM 664 C CA . LYS A 1 81 ? -1.883 20.489 9.134 1.00 39.22 81 LYS A CA 1
ATOM 665 C C . LYS A 1 81 ? -1.011 21.732 9.199 1.00 39.22 81 LYS A C 1
ATOM 667 O O . LYS A 1 81 ? 0.227 21.575 9.182 1.00 39.22 81 LYS A O 1
#